Protein AF-A0A5C6YC08-F1 (afdb_monomer_lite)

Structure (mmCIF, N/CA/C/O backbone):
data_AF-A0A5C6YC08-F1
#
_entry.id   AF-A0A5C6YC08-F1
#
loop_
_atom_site.group_PDB
_atom_site.id
_atom_site.type_symbol
_atom_site.label_atom_id
_atom_site.label_alt_id
_atom_site.label_comp_id
_atom_site.label_asym_id
_atom_site.label_entity_id
_atom_site.label_seq_id
_atom_site.pdbx_PDB_ins_code
_atom_site.Cartn_x
_atom_site.Cartn_y
_atom_site.Cartn_z
_atom_site.occupancy
_atom_site.B_iso_or_equiv
_atom_site.auth_seq_id
_atom_site.auth_comp_id
_atom_site.auth_asym_id
_atom_site.auth_atom_id
_atom_site.pdbx_PDB_model_num
ATOM 1 N N . MET A 1 1 ? -58.299 -11.727 39.754 1.00 41.38 1 MET A N 1
ATOM 2 C CA . MET A 1 1 ? -56.967 -11.972 39.162 1.00 41.38 1 MET A CA 1
ATOM 3 C C . MET A 1 1 ? -56.981 -11.488 37.721 1.00 41.38 1 MET A C 1
ATOM 5 O O . MET A 1 1 ? -57.587 -12.139 36.884 1.00 41.38 1 MET A O 1
ATOM 9 N N . LYS A 1 2 ? -56.410 -10.312 37.444 1.00 40.62 2 LYS A N 1
ATOM 10 C CA . LYS A 1 2 ? -56.155 -9.824 36.082 1.00 40.62 2 LYS A CA 1
ATOM 11 C C . LYS A 1 2 ? -54.664 -9.527 36.003 1.00 40.62 2 LYS A C 1
ATOM 13 O O . LYS A 1 2 ? -54.151 -8.749 36.800 1.00 40.62 2 LYS A O 1
ATOM 18 N N . THR A 1 3 ? -53.991 -10.260 35.133 1.00 42.69 3 THR A N 1
ATOM 19 C CA . THR A 1 3 ? -52.540 -10.333 35.002 1.00 42.69 3 THR A CA 1
ATOM 20 C C . THR A 1 3 ? -52.002 -9.026 34.426 1.00 42.69 3 THR A C 1
ATOM 22 O O . THR A 1 3 ? -52.449 -8.577 33.372 1.00 42.69 3 THR A O 1
ATOM 25 N N . LEU A 1 4 ? -51.065 -8.413 35.145 1.00 37.44 4 LEU A N 1
ATOM 26 C CA . LEU A 1 4 ? -50.293 -7.248 34.729 1.00 37.44 4 LEU A CA 1
ATOM 27 C C . LEU A 1 4 ? -49.205 -7.736 33.757 1.00 37.44 4 LEU A C 1
ATOM 29 O O . LEU A 1 4 ? -48.345 -8.520 34.154 1.00 37.44 4 LEU A O 1
ATOM 33 N N . ILE A 1 5 ? -49.260 -7.333 32.487 1.00 48.66 5 ILE A N 1
ATOM 34 C CA . ILE A 1 5 ? -48.209 -7.648 31.509 1.00 48.66 5 ILE A CA 1
ATOM 35 C C . ILE A 1 5 ? -47.146 -6.553 31.612 1.00 48.66 5 ILE A C 1
ATOM 37 O O . ILE A 1 5 ? -47.364 -5.416 31.200 1.00 48.66 5 ILE A O 1
ATOM 41 N N . LEU A 1 6 ? -46.010 -6.907 32.213 1.00 38.47 6 LEU A N 1
ATOM 42 C CA . LEU A 1 6 ? -44.810 -6.082 32.287 1.00 38.47 6 LEU A CA 1
ATOM 43 C C . LEU A 1 6 ? -44.068 -6.210 30.945 1.00 38.47 6 LEU A C 1
ATOM 45 O O . LEU A 1 6 ? -43.527 -7.269 30.634 1.00 38.47 6 LEU A O 1
ATOM 49 N N . ILE A 1 7 ? -44.078 -5.159 30.125 1.00 48.31 7 ILE A N 1
ATOM 50 C CA . ILE A 1 7 ? -43.299 -5.112 28.881 1.00 48.31 7 ILE A CA 1
ATOM 51 C C . ILE A 1 7 ? -41.858 -4.760 29.261 1.00 48.31 7 ILE A C 1
ATOM 53 O O . ILE A 1 7 ? -41.546 -3.612 29.572 1.00 48.31 7 ILE A O 1
ATOM 57 N N . LEU A 1 8 ? -40.993 -5.774 29.282 1.00 42.97 8 LEU A N 1
ATOM 58 C CA . LEU A 1 8 ? -39.555 -5.620 29.468 1.00 42.97 8 LEU A CA 1
ATOM 59 C C . LEU A 1 8 ? -38.959 -5.075 28.161 1.00 42.97 8 LEU A C 1
ATOM 61 O O . LEU A 1 8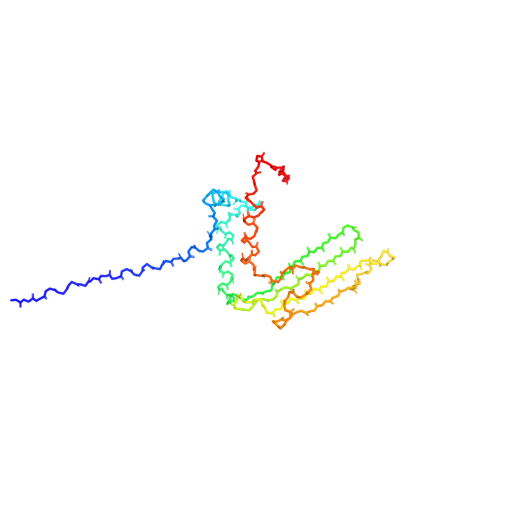 ? -38.869 -5.787 27.162 1.00 42.97 8 LEU A O 1
ATOM 65 N N . ALA A 1 9 ? -38.591 -3.795 28.162 1.00 47.78 9 ALA A N 1
ATOM 66 C CA . ALA A 1 9 ? -37.857 -3.169 27.072 1.00 47.78 9 ALA A CA 1
ATOM 67 C C . ALA A 1 9 ? -36.453 -3.788 26.989 1.00 47.78 9 ALA A C 1
ATOM 69 O O . ALA A 1 9 ? -35.583 -3.505 27.813 1.00 47.78 9 ALA A O 1
ATOM 70 N N . VAL A 1 10 ? -36.244 -4.661 26.004 1.00 47.00 10 VAL A N 1
ATOM 71 C CA . VAL A 1 10 ? -34.919 -5.167 25.639 1.00 47.00 10 VAL A CA 1
ATOM 72 C C . VAL A 1 10 ? -34.196 -4.035 24.915 1.00 47.00 10 VAL A C 1
ATOM 74 O O . VAL A 1 10 ? -34.456 -3.759 23.745 1.00 47.00 10 VAL A O 1
ATOM 77 N N . GLY A 1 11 ? -33.329 -3.335 25.645 1.00 45.16 11 GLY A N 1
ATOM 78 C CA . GLY A 1 11 ? -32.382 -2.391 25.070 1.00 45.16 11 GLY A CA 1
ATOM 79 C C . GLY A 1 11 ? -31.418 -3.141 24.159 1.00 45.16 11 GLY A C 1
ATOM 80 O O . GLY A 1 11 ? -30.550 -3.871 24.633 1.00 45.16 11 GLY A O 1
ATOM 81 N N . LEU A 1 12 ? -31.586 -2.968 22.850 1.00 42.34 12 LEU A N 1
ATOM 82 C CA . LEU A 1 12 ? -30.560 -3.282 21.866 1.00 42.34 12 LEU A CA 1
ATOM 83 C C . LEU A 1 12 ? -29.418 -2.286 22.078 1.00 42.34 12 LEU A C 1
ATOM 85 O O . LEU A 1 12 ? -29.419 -1.188 21.526 1.00 42.34 12 LEU A O 1
ATOM 89 N N . PHE A 1 13 ? -28.454 -2.663 22.916 1.00 43.31 13 PHE A N 1
ATOM 90 C CA . PHE A 1 13 ? -27.125 -2.083 22.838 1.00 43.31 13 PHE A CA 1
ATOM 91 C C . PHE A 1 13 ? -26.569 -2.479 21.469 1.00 43.31 13 PHE A C 1
ATOM 93 O O . PHE A 1 13 ? -26.114 -3.605 21.274 1.00 43.31 13 PHE A O 1
ATOM 100 N N . PHE A 1 14 ? -26.646 -1.564 20.503 1.00 42.09 14 PHE A N 1
ATOM 101 C CA . PHE A 1 14 ? -25.693 -1.551 19.404 1.00 42.09 14 PHE A CA 1
ATOM 102 C C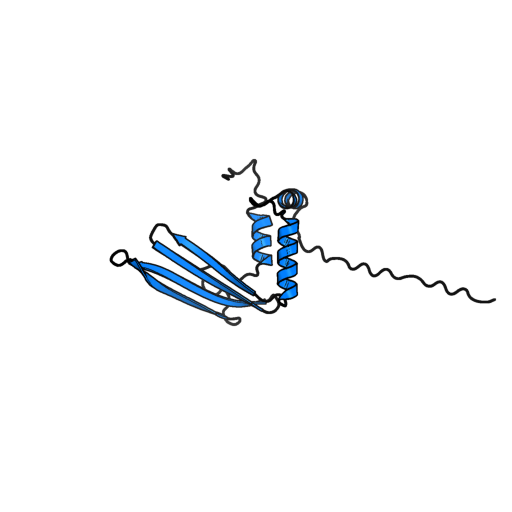 . PHE A 1 14 ? -24.325 -1.338 20.047 1.00 42.09 14 PHE A C 1
ATOM 104 O O . PHE A 1 14 ? -23.919 -0.213 20.326 1.00 42.09 14 PHE A O 1
ATOM 111 N N . SER A 1 15 ? -23.658 -2.442 20.376 1.00 35.69 15 SER A N 1
ATOM 112 C CA . SER A 1 15 ? -22.234 -2.426 20.646 1.00 35.69 15 SER A CA 1
ATOM 113 C C . SER A 1 15 ? -21.587 -1.961 19.349 1.00 35.69 15 SER A C 1
ATOM 115 O O . SER A 1 15 ? -21.563 -2.713 18.376 1.00 35.69 15 SER A O 1
ATOM 117 N N . CYS A 1 16 ? -21.122 -0.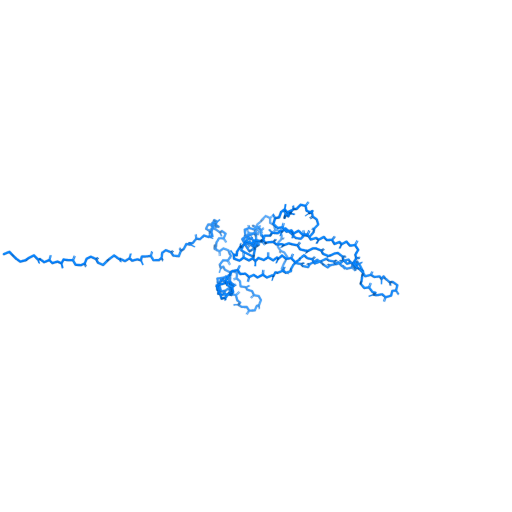710 19.305 1.00 38.75 16 CYS A N 1
ATOM 118 C CA . CYS A 1 16 ? -20.057 -0.362 18.378 1.00 38.75 16 CYS A CA 1
ATOM 119 C C . CYS A 1 16 ? -18.936 -1.359 18.655 1.00 38.75 16 CYS A C 1
ATOM 121 O O . CYS A 1 16 ? -18.460 -1.470 19.784 1.00 38.75 16 CYS A O 1
ATOM 123 N N . GLU A 1 17 ? -18.612 -2.164 17.656 1.00 36.75 17 GLU A N 1
ATOM 124 C CA . GLU A 1 17 ? -17.514 -3.108 17.717 1.00 36.75 17 GLU A CA 1
ATOM 125 C C . GLU A 1 17 ? -16.225 -2.278 17.772 1.00 36.75 17 GLU A C 1
ATOM 127 O O . GLU A 1 17 ? -15.746 -1.765 16.763 1.00 36.75 17 GLU A O 1
ATOM 132 N N . GLU A 1 18 ? -15.727 -2.040 18.984 1.00 48.12 18 GLU A N 1
ATOM 133 C CA . GLU A 1 18 ? -14.476 -1.333 19.243 1.00 48.12 18 GLU A CA 1
ATOM 134 C C . GLU A 1 18 ? -13.319 -2.281 18.905 1.00 48.12 18 GLU A C 1
ATOM 136 O O . GLU A 1 18 ? -12.694 -2.887 19.769 1.00 48.12 18 GLU A O 1
ATOM 141 N N . ASN A 1 19 ? -13.078 -2.484 17.611 1.00 48.44 19 ASN A N 1
ATOM 142 C CA . ASN A 1 19 ? -11.935 -3.248 17.123 1.00 48.44 19 ASN A CA 1
ATOM 143 C C . ASN A 1 19 ? -10.762 -2.305 16.828 1.00 48.44 19 ASN A C 1
ATOM 145 O O . ASN A 1 19 ? -10.366 -2.126 15.681 1.00 48.44 19 ASN A O 1
ATOM 149 N N . GLU A 1 20 ? -10.171 -1.739 17.880 1.00 53.09 20 GLU A N 1
ATOM 150 C CA . GLU A 1 20 ? -8.791 -1.242 17.846 1.00 53.09 20 GLU A CA 1
ATOM 151 C C . GLU A 1 20 ? -8.052 -1.798 19.070 1.00 53.09 20 GLU A C 1
ATOM 153 O O . GLU A 1 20 ? -8.051 -1.213 20.148 1.00 53.09 20 GLU A O 1
ATOM 158 N N . ASN A 1 21 ? -7.430 -2.974 18.920 1.00 60.78 21 ASN A N 1
ATOM 159 C CA . ASN A 1 21 ? -6.608 -3.599 19.964 1.00 60.78 21 ASN A CA 1
ATOM 160 C C . ASN A 1 21 ? -5.266 -2.854 20.131 1.00 60.78 21 ASN A C 1
ATOM 162 O O . ASN A 1 21 ? -4.196 -3.415 19.890 1.00 60.78 21 ASN A O 1
ATOM 166 N N . LEU A 1 22 ? -5.306 -1.580 20.526 1.00 67.38 22 LEU A N 1
ATOM 167 C CA . LEU A 1 22 ? -4.130 -0.822 20.946 1.00 67.38 22 LEU A CA 1
ATOM 168 C C . LEU A 1 22 ? -4.050 -0.831 22.483 1.00 67.38 22 LEU A C 1
ATOM 170 O O . LEU A 1 22 ? -5.054 -0.579 23.148 1.00 67.38 22 LEU A O 1
ATOM 174 N N . PRO A 1 23 ? -2.875 -1.087 23.092 1.00 77.88 23 PRO A N 1
ATOM 175 C CA . PRO A 1 23 ? -2.701 -0.928 24.532 1.00 77.88 23 PRO A CA 1
ATOM 176 C C . PRO A 1 23 ? -3.129 0.471 24.992 1.00 77.88 23 PRO A C 1
ATOM 178 O O . PRO A 1 23 ? -2.832 1.455 24.315 1.00 77.88 23 PRO A O 1
ATOM 181 N N . GLN A 1 24 ? -3.749 0.579 26.171 1.00 77.31 24 GLN A N 1
ATOM 182 C CA . GLN A 1 24 ? -4.299 1.842 26.690 1.00 77.31 24 GLN A CA 1
ATOM 183 C C . GLN A 1 24 ? -3.301 3.013 26.650 1.00 77.31 24 GLN A C 1
ATOM 185 O O . GLN A 1 24 ? -3.679 4.144 26.361 1.00 77.31 24 GLN A O 1
ATOM 190 N N . SER A 1 25 ? -2.016 2.754 26.914 1.00 77.00 25 SER A N 1
ATOM 191 C CA . SER A 1 25 ? -0.958 3.769 26.844 1.00 77.00 25 SER A CA 1
ATOM 192 C C . SER A 1 25 ? -0.737 4.307 25.427 1.00 77.00 25 SER A C 1
ATOM 194 O O . SER A 1 25 ? -0.569 5.510 25.253 1.00 77.00 25 SER A O 1
ATOM 196 N N . LYS A 1 26 ? -0.781 3.436 24.414 1.00 83.44 26 LYS A N 1
ATOM 197 C CA . LYS A 1 26 ? -0.684 3.803 22.997 1.00 83.44 26 LYS A CA 1
ATOM 198 C C . LYS A 1 26 ? -1.945 4.521 22.520 1.00 83.44 26 LYS A C 1
ATOM 200 O O . LYS A 1 26 ? -1.839 5.491 21.776 1.00 83.44 26 LYS A O 1
ATOM 205 N N . LEU A 1 27 ? -3.113 4.091 23.000 1.00 82.19 27 LEU A N 1
ATOM 206 C CA . LEU A 1 27 ? -4.399 4.718 22.693 1.00 82.19 27 LEU A CA 1
ATOM 207 C C . LEU A 1 27 ? -4.440 6.184 23.151 1.00 82.19 27 LEU A C 1
ATOM 209 O O . LEU A 1 27 ? -4.855 7.058 22.393 1.00 82.19 27 LEU A O 1
ATOM 213 N N . THR A 1 28 ? -3.944 6.477 24.357 1.00 83.44 28 THR A N 1
ATOM 214 C CA . THR A 1 28 ? -3.831 7.858 24.858 1.00 83.44 28 THR A CA 1
ATOM 215 C C . THR A 1 28 ? -2.916 8.718 23.982 1.00 83.44 28 THR A C 1
ATOM 217 O O . THR A 1 28 ? -3.213 9.886 23.752 1.00 83.44 28 THR A O 1
ATOM 220 N N . VAL A 1 29 ? -1.820 8.153 23.464 1.00 85.56 29 VAL A N 1
ATOM 221 C CA . VAL A 1 29 ? -0.912 8.887 22.570 1.00 85.56 29 VAL A CA 1
ATOM 222 C C . VAL A 1 29 ? -1.611 9.212 21.251 1.00 85.56 29 VAL A C 1
ATOM 224 O O . VAL A 1 29 ? -1.702 10.386 20.905 1.00 85.56 29 VAL A O 1
ATOM 227 N N . VAL A 1 30 ? -2.166 8.219 20.545 1.00 85.38 30 VAL A N 1
ATOM 228 C CA . VAL A 1 30 ? -2.775 8.462 19.221 1.00 85.38 30 VAL A CA 1
ATOM 229 C C . VAL A 1 30 ? -3.987 9.386 19.284 1.00 85.38 30 VAL A C 1
ATOM 231 O O . VAL A 1 30 ? -4.143 10.237 18.419 1.00 85.38 30 VAL A O 1
ATOM 234 N N . THR A 1 31 ? -4.806 9.292 20.334 1.00 86.06 31 THR A N 1
ATOM 235 C CA . THR A 1 31 ? -5.985 10.161 20.510 1.00 86.06 31 THR A CA 1
ATOM 236 C C . THR A 1 31 ? -5.626 11.615 20.814 1.00 86.06 31 THR A C 1
ATOM 238 O O . THR A 1 31 ? -6.455 12.495 20.599 1.00 86.06 31 THR A O 1
ATOM 241 N N . SER A 1 32 ? -4.397 11.884 21.265 1.00 87.00 32 SER A N 1
ATOM 242 C CA . SER A 1 32 ? -3.884 13.245 21.459 1.00 87.00 32 SER A CA 1
ATOM 243 C C . SER A 1 32 ? -3.286 13.869 20.193 1.00 87.00 32 SER A C 1
ATOM 245 O O . SER A 1 32 ? -2.938 15.048 20.205 1.00 87.00 32 SER A O 1
ATOM 247 N N . LEU A 1 33 ? -3.145 13.094 19.110 1.00 87.56 33 LEU A N 1
ATOM 248 C CA . LEU A 1 33 ? -2.561 13.575 17.864 1.00 87.56 33 LEU A CA 1
ATOM 249 C C . LEU A 1 33 ? -3.543 14.443 17.081 1.00 87.56 33 LEU A C 1
ATOM 251 O O . LEU A 1 33 ? -4.717 14.109 16.894 1.00 87.56 33 LEU A O 1
ATOM 255 N N . GLU A 1 34 ? -2.992 15.521 16.539 1.00 89.31 34 GLU A N 1
ATOM 256 C CA . GLU A 1 34 ? -3.669 16.464 15.666 1.00 89.31 34 GLU A CA 1
ATOM 257 C C . GLU A 1 34 ? -2.794 16.693 14.431 1.00 89.31 34 GLU A C 1
ATOM 259 O O . GLU A 1 34 ? -1.573 16.847 14.518 1.00 89.31 34 GLU A O 1
ATOM 264 N N . SER A 1 35 ? -3.411 16.656 13.255 1.00 87.62 35 SER A N 1
ATOM 265 C CA . SER A 1 35 ? -2.729 16.988 12.004 1.00 87.62 35 SER A CA 1
ATOM 266 C C . SER A 1 35 ? -2.361 18.475 11.950 1.00 87.62 35 SER A C 1
ATOM 268 O O . SER A 1 35 ? -2.932 19.304 12.653 1.00 87.62 35 SER A O 1
ATOM 270 N N . GLN A 1 36 ? -1.469 18.850 11.029 1.00 87.12 36 GLN A N 1
ATOM 271 C CA . GLN A 1 36 ? -1.096 20.257 10.804 1.00 87.12 36 GLN A CA 1
ATOM 272 C C . GLN A 1 36 ? -2.288 21.157 10.429 1.00 87.12 36 GLN A C 1
ATOM 274 O O . GLN A 1 36 ? -2.212 22.374 10.568 1.00 87.12 36 GLN A O 1
ATOM 279 N N . THR A 1 37 ? -3.382 20.568 9.938 1.00 90.19 37 THR A N 1
ATOM 280 C CA . THR A 1 37 ? -4.616 21.272 9.568 1.00 90.19 37 THR A CA 1
ATOM 281 C C . THR A 1 37 ? -5.676 21.259 10.668 1.00 90.19 37 THR A C 1
ATOM 283 O O . THR A 1 37 ? -6.795 21.700 10.427 1.00 90.19 37 THR A O 1
ATOM 286 N N . GLY A 1 38 ? -5.358 20.737 11.852 1.00 92.19 38 GLY A N 1
ATOM 287 C CA . GLY A 1 38 ? -6.242 20.737 13.017 1.00 92.19 38 GLY A CA 1
ATOM 288 C C . GLY A 1 38 ? -7.204 19.548 13.129 1.00 92.19 38 GLY A C 1
ATOM 289 O O . GLY A 1 38 ? -8.059 19.511 14.006 1.00 92.19 38 GLY A O 1
ATOM 290 N N . ILE A 1 39 ? -7.094 18.565 12.232 1.00 92.12 39 ILE A N 1
ATOM 291 C CA . ILE A 1 39 ? -7.929 17.354 12.265 1.00 92.12 39 ILE A CA 1
ATOM 292 C C . ILE A 1 39 ? -7.359 16.401 13.313 1.00 92.12 39 ILE A C 1
ATOM 294 O O . ILE A 1 39 ? -6.198 15.992 13.197 1.00 92.12 39 ILE A O 1
ATOM 298 N N . SER A 1 40 ? -8.178 16.034 14.297 1.00 92.00 40 SER A N 1
ATOM 299 C CA . SER A 1 40 ? -7.819 15.045 15.322 1.00 92.00 40 SER A CA 1
ATOM 300 C C . SER A 1 40 ? -7.745 13.623 14.754 1.00 92.00 40 SER A C 1
ATOM 302 O O . SER A 1 40 ? -8.380 13.309 13.743 1.00 92.00 40 SER A O 1
ATOM 304 N N . TYR A 1 41 ? -7.027 12.722 15.432 1.00 88.62 41 TYR A N 1
ATOM 305 C CA . TYR A 1 41 ? -7.011 11.295 15.074 1.00 88.62 41 TYR A CA 1
ATOM 306 C C . TYR A 1 41 ? -8.428 10.707 14.956 1.00 88.62 41 TYR A C 1
ATOM 308 O O . TYR A 1 41 ? -8.769 10.100 13.940 1.00 88.62 41 TYR A O 1
ATOM 316 N N . SER A 1 42 ? -9.287 10.952 15.949 1.00 90.00 42 SER A N 1
ATOM 317 C CA . SER A 1 42 ? -10.665 10.442 15.969 1.00 90.00 42 SER A CA 1
ATOM 318 C C . SER A 1 42 ? -11.508 10.972 14.807 1.00 90.00 42 SER A C 1
ATOM 320 O O . SER A 1 42 ? -12.281 10.223 14.209 1.00 90.00 42 SER A O 1
ATOM 322 N N . GLU A 1 43 ? -11.340 12.246 14.447 1.00 93.19 43 GLU A N 1
ATOM 323 C CA . GLU A 1 43 ? -12.017 12.841 13.292 1.00 93.19 43 GLU A CA 1
ATOM 324 C C . GLU A 1 43 ? -11.519 12.234 11.973 1.00 93.19 43 GLU A C 1
ATOM 326 O O . GLU A 1 43 ? -12.323 11.907 11.101 1.00 93.19 43 GLU A O 1
ATOM 331 N N . SER A 1 44 ? -10.209 11.997 11.841 1.00 91.06 44 SER A N 1
ATOM 332 C CA . SER A 1 44 ? -9.630 11.328 10.670 1.00 91.06 44 SER A CA 1
ATOM 333 C C . SER A 1 44 ? -10.216 9.926 10.462 1.00 91.06 44 SER A C 1
ATOM 335 O O . SER A 1 44 ? -10.643 9.587 9.352 1.00 91.06 44 SER A O 1
ATOM 337 N N . ILE A 1 45 ? -10.307 9.130 11.534 1.00 90.31 45 ILE A N 1
ATOM 338 C CA . ILE A 1 45 ? -10.922 7.796 11.507 1.00 90.31 45 ILE A CA 1
ATOM 339 C C . ILE A 1 45 ? -12.412 7.883 11.149 1.00 90.31 45 ILE A C 1
ATOM 341 O O . ILE A 1 45 ? -12.886 7.107 10.315 1.00 90.31 45 ILE A O 1
ATOM 345 N N . GLY A 1 46 ? -13.139 8.848 11.722 1.00 93.00 46 GLY A N 1
ATOM 346 C CA . GLY A 1 46 ? -14.546 9.103 11.410 1.00 93.00 46 GLY A CA 1
ATOM 347 C C . GLY A 1 46 ? -14.776 9.395 9.925 1.00 93.00 46 GLY A C 1
ATOM 348 O O . GLY A 1 46 ? -15.550 8.692 9.272 1.00 93.00 46 GLY A O 1
ATOM 349 N N . ASN A 1 47 ? -14.030 10.352 9.369 1.00 93.31 47 ASN A N 1
ATOM 350 C CA . ASN A 1 47 ? -14.115 10.744 7.959 1.00 93.31 47 ASN A CA 1
ATOM 351 C C . ASN A 1 47 ? -13.815 9.566 7.020 1.00 93.31 47 ASN A C 1
ATOM 353 O O . ASN A 1 47 ? -14.504 9.352 6.020 1.00 93.31 47 ASN A O 1
ATOM 357 N N . ARG A 1 48 ? -12.806 8.754 7.355 1.00 91.69 48 ARG A N 1
ATOM 358 C CA . ARG A 1 48 ? -12.468 7.548 6.591 1.00 91.69 48 ARG A CA 1
ATOM 359 C C . ARG A 1 48 ? -13.604 6.527 6.617 1.00 91.69 48 ARG A C 1
ATOM 361 O O . ARG A 1 48 ? -13.958 5.982 5.573 1.00 91.69 48 ARG A O 1
ATOM 368 N N . ASN A 1 49 ? -14.171 6.255 7.791 1.00 93.69 49 ASN A N 1
ATOM 369 C CA . ASN A 1 49 ? -15.255 5.285 7.938 1.00 93.69 49 ASN A CA 1
ATOM 370 C C . ASN A 1 49 ? -16.513 5.729 7.180 1.00 93.69 49 ASN A C 1
ATOM 372 O O . ASN A 1 49 ? -17.145 4.906 6.520 1.00 93.69 49 ASN A O 1
ATOM 376 N N . GLU A 1 50 ? -16.836 7.023 7.196 1.00 95.62 50 GLU A N 1
ATOM 377 C CA . GLU A 1 50 ? -17.929 7.579 6.394 1.00 95.62 50 GLU A CA 1
ATOM 378 C C . GLU A 1 50 ? -17.702 7.356 4.892 1.00 95.62 50 GLU A C 1
ATOM 380 O O . GLU A 1 50 ? -18.579 6.830 4.201 1.00 95.62 50 GLU A O 1
ATOM 385 N N . LEU A 1 51 ? -16.509 7.689 4.387 1.00 94.31 51 LEU A N 1
ATOM 386 C CA . LEU A 1 51 ? -16.160 7.485 2.980 1.00 94.31 51 LEU A CA 1
ATOM 387 C C . LEU A 1 51 ? -16.234 6.011 2.580 1.00 94.31 51 LEU A C 1
ATOM 389 O O . LEU A 1 51 ? -16.769 5.695 1.518 1.00 94.31 51 LEU A O 1
ATOM 393 N N . LYS A 1 52 ? -15.747 5.100 3.425 1.00 93.88 52 LYS A N 1
ATOM 394 C CA . LYS A 1 52 ? -15.852 3.659 3.174 1.00 93.88 52 LYS A CA 1
ATOM 395 C C . LYS A 1 52 ? -17.309 3.218 3.114 1.00 93.88 52 LYS A C 1
ATOM 397 O O . LYS A 1 52 ? -17.700 2.579 2.143 1.00 93.88 52 LYS A O 1
ATOM 402 N N . ASN A 1 53 ? -18.129 3.605 4.088 1.00 94.38 53 ASN A N 1
ATOM 403 C CA . ASN A 1 53 ? -19.543 3.229 4.131 1.00 94.38 53 ASN A CA 1
ATOM 404 C C . ASN A 1 53 ? -20.307 3.735 2.901 1.00 94.38 53 ASN A C 1
ATOM 406 O O . ASN A 1 53 ? -21.087 2.995 2.305 1.00 94.38 53 ASN A O 1
ATOM 410 N N . LYS A 1 54 ? -20.033 4.971 2.469 1.00 97.38 54 LYS A N 1
ATOM 411 C CA . LYS A 1 54 ? -20.647 5.570 1.278 1.00 97.38 54 LYS A CA 1
ATOM 412 C C . LYS A 1 54 ? -20.299 4.834 -0.019 1.00 97.38 54 LYS A C 1
ATOM 414 O O . LYS A 1 54 ? -21.103 4.840 -0.947 1.00 97.38 54 LYS A O 1
ATOM 419 N N . ASN A 1 55 ? -19.121 4.216 -0.086 1.00 96.88 55 ASN A N 1
ATOM 420 C CA . ASN A 1 55 ? -18.604 3.558 -1.287 1.00 96.88 55 ASN A CA 1
ATOM 421 C C . ASN A 1 55 ? -18.601 2.023 -1.178 1.00 96.88 55 ASN A C 1
ATOM 423 O O . ASN A 1 55 ? -17.870 1.362 -1.910 1.00 96.88 55 ASN A O 1
ATOM 427 N N . GLY A 1 56 ? -19.375 1.439 -0.253 1.00 97.25 56 GLY A N 1
ATOM 428 C CA . GLY A 1 56 ? -19.442 -0.021 -0.096 1.00 97.25 56 GLY A CA 1
ATOM 429 C C . GLY A 1 56 ? -18.091 -0.648 0.259 1.00 97.25 56 GLY A C 1
ATOM 430 O O . GLY A 1 56 ? -17.740 -1.703 -0.251 1.00 97.25 56 GLY A O 1
ATOM 431 N N . ASN A 1 57 ? -17.286 0.048 1.065 1.00 96.69 57 ASN A N 1
ATOM 432 C CA . ASN A 1 57 ? -15.934 -0.353 1.457 1.00 96.69 57 ASN A CA 1
ATOM 433 C C . ASN A 1 57 ? -15.013 -0.704 0.268 1.00 96.69 57 ASN A C 1
ATOM 435 O O . ASN A 1 57 ? -14.086 -1.503 0.398 1.00 96.69 57 ASN A O 1
ATOM 439 N N . SER A 1 58 ? -15.282 -0.104 -0.891 1.00 97.88 58 SER A N 1
ATOM 440 C CA . SER A 1 58 ? -14.549 -0.317 -2.133 1.00 97.88 58 SER A CA 1
ATOM 441 C C . SER A 1 58 ? -13.789 0.951 -2.503 1.00 97.88 58 SER A C 1
ATOM 443 O O . SER A 1 58 ? -14.338 2.053 -2.446 1.00 97.88 58 SER A O 1
ATOM 445 N N . TYR A 1 59 ? -12.508 0.812 -2.824 1.00 97.12 59 TYR A N 1
ATOM 446 C CA . TYR A 1 59 ? -11.616 1.934 -3.103 1.00 97.12 59 TYR A CA 1
ATOM 447 C C . TYR A 1 59 ? -10.338 1.464 -3.798 1.00 97.12 59 TYR A C 1
ATOM 449 O O . TYR A 1 59 ? -9.962 0.295 -3.749 1.00 97.12 59 TYR A O 1
ATOM 457 N N . VAL A 1 60 ? -9.650 2.415 -4.420 1.00 97.62 60 VAL A N 1
ATOM 458 C CA . VAL A 1 60 ? -8.301 2.247 -4.959 1.00 97.62 60 VAL A CA 1
ATOM 459 C C . VAL A 1 60 ? -7.401 3.235 -4.235 1.00 97.62 60 VAL A C 1
ATOM 461 O O . VAL A 1 60 ? -7.793 4.388 -4.041 1.00 97.62 60 VAL A O 1
ATOM 464 N N . TYR A 1 61 ? -6.210 2.803 -3.831 1.00 96.69 61 TYR A N 1
ATOM 465 C CA . TYR A 1 61 ? -5.197 3.716 -3.311 1.00 96.69 61 TYR A CA 1
ATOM 466 C C . TYR A 1 61 ? -3.841 3.483 -3.971 1.00 96.69 61 TYR A C 1
ATOM 468 O O . TYR A 1 61 ? -3.527 2.382 -4.424 1.00 96.69 61 TYR A O 1
ATOM 476 N N . HIS A 1 62 ? -3.027 4.541 -3.988 1.00 97.31 62 HIS A N 1
ATOM 477 C CA . HIS A 1 62 ? -1.664 4.513 -4.505 1.00 97.31 62 HIS A CA 1
ATOM 478 C C . HIS A 1 62 ? -0.659 4.789 -3.398 1.00 97.31 62 HIS A C 1
ATOM 480 O O . HIS A 1 62 ? -0.791 5.769 -2.666 1.00 97.31 62 HIS A O 1
ATOM 486 N N . THR A 1 63 ? 0.401 3.994 -3.340 1.00 96.25 63 THR A N 1
ATOM 487 C CA . THR A 1 63 ? 1.633 4.374 -2.643 1.00 96.25 63 THR A CA 1
ATOM 488 C C . THR A 1 63 ? 2.661 4.810 -3.666 1.00 96.25 63 THR A C 1
ATOM 490 O O . THR A 1 63 ? 2.828 4.142 -4.689 1.00 96.25 63 THR A O 1
ATOM 493 N N . LYS A 1 64 ? 3.371 5.897 -3.378 1.00 96.25 64 LYS A N 1
ATOM 494 C CA . LYS A 1 64 ? 4.417 6.421 -4.251 1.00 96.25 64 LYS A CA 1
ATOM 495 C C . LYS A 1 64 ? 5.747 6.411 -3.518 1.00 96.25 64 LYS A C 1
ATOM 497 O O . LYS A 1 64 ? 5.820 6.837 -2.370 1.00 96.25 64 LYS A O 1
ATOM 502 N N . PHE A 1 65 ? 6.781 5.955 -4.201 1.00 94.81 65 PHE A N 1
ATOM 503 C CA . PHE A 1 65 ? 8.169 6.177 -3.829 1.00 94.81 65 PHE A CA 1
ATOM 504 C C . PHE A 1 65 ? 8.772 7.118 -4.865 1.00 94.81 65 PHE A C 1
ATOM 506 O O . PHE A 1 65 ? 8.545 6.917 -6.056 1.00 94.81 65 PHE A O 1
ATOM 513 N N . ALA A 1 66 ? 9.515 8.124 -4.415 1.00 93.44 66 ALA A N 1
ATOM 514 C CA . ALA A 1 66 ? 10.232 9.030 -5.297 1.00 93.44 66 ALA A CA 1
ATOM 515 C C . ALA A 1 66 ? 11.646 9.258 -4.770 1.00 93.44 66 ALA A C 1
ATOM 517 O O . ALA A 1 66 ? 11.834 9.560 -3.588 1.00 93.44 66 ALA A O 1
ATOM 518 N N . SER A 1 67 ? 12.633 9.102 -5.645 1.00 90.31 67 SER A N 1
ATOM 519 C CA . SER A 1 67 ? 14.046 9.272 -5.326 1.00 90.31 67 SER A CA 1
ATOM 520 C C . SER A 1 67 ? 14.599 10.533 -5.972 1.00 90.31 67 SER A C 1
ATOM 522 O O . SER A 1 67 ? 14.305 10.860 -7.118 1.00 90.31 67 SER A O 1
ATOM 524 N N . TRP A 1 68 ? 15.513 11.198 -5.268 1.00 87.38 68 TRP A N 1
ATOM 525 C CA . TRP A 1 68 ? 16.284 12.313 -5.823 1.00 87.38 68 TRP A CA 1
ATOM 526 C C . TRP A 1 68 ? 17.181 11.894 -7.004 1.00 87.38 68 TRP A C 1
ATOM 528 O O . TRP A 1 68 ? 17.587 12.748 -7.786 1.00 87.38 68 TRP A O 1
ATOM 538 N N . LEU A 1 69 ? 17.466 10.593 -7.148 1.00 88.38 69 LEU A N 1
ATOM 539 C CA . LEU A 1 69 ? 18.206 10.015 -8.277 1.00 88.38 69 LEU A CA 1
ATOM 540 C C . LEU A 1 69 ? 17.342 9.812 -9.536 1.00 88.38 69 LEU A C 1
ATOM 542 O O . LEU A 1 69 ? 17.829 9.268 -10.522 1.00 88.38 69 LEU A O 1
ATOM 546 N N . GLY A 1 70 ? 16.070 10.223 -9.518 1.00 88.38 70 GLY A N 1
ATOM 547 C CA . GLY A 1 70 ? 15.174 10.110 -10.671 1.00 88.38 70 GLY A CA 1
ATOM 548 C C . GLY A 1 70 ? 14.589 8.712 -10.878 1.00 88.38 70 GLY A C 1
ATOM 549 O O . GLY A 1 70 ? 14.185 8.385 -11.996 1.00 88.38 70 GLY A O 1
ATOM 550 N N . GLU A 1 71 ? 14.562 7.894 -9.824 1.00 93.25 71 GLU A N 1
ATOM 551 C CA . GLU A 1 71 ? 13.846 6.616 -9.785 1.00 93.25 71 GLU A CA 1
ATOM 552 C C . GLU A 1 71 ? 12.592 6.759 -8.924 1.00 93.25 71 GLU A C 1
ATOM 554 O O . GLU A 1 71 ? 12.671 7.114 -7.747 1.00 93.25 71 GLU A O 1
ATOM 559 N N . ASP A 1 72 ? 11.438 6.455 -9.509 1.00 95.88 72 ASP A N 1
ATOM 560 C CA . ASP A 1 72 ? 10.137 6.593 -8.862 1.00 95.88 72 ASP A CA 1
ATOM 561 C C . ASP A 1 72 ? 9.367 5.288 -9.004 1.00 95.88 72 ASP A C 1
ATOM 563 O O . ASP A 1 72 ? 9.506 4.597 -10.003 1.00 95.88 72 ASP A O 1
ATOM 567 N N . SER A 1 73 ? 8.504 4.932 -8.060 1.00 97.69 73 SER A N 1
ATOM 568 C CA . SER A 1 73 ? 7.570 3.825 -8.275 1.00 97.69 73 SER A CA 1
ATOM 569 C C . SER A 1 73 ? 6.193 4.110 -7.713 1.00 97.69 73 SER A C 1
ATOM 571 O O . SER A 1 73 ? 6.031 4.867 -6.754 1.00 97.69 73 SER A O 1
ATOM 573 N N . ILE A 1 74 ? 5.190 3.491 -8.325 1.00 98.31 74 ILE A N 1
ATOM 574 C CA . ILE A 1 74 ? 3.799 3.548 -7.898 1.00 98.31 74 ILE A CA 1
ATOM 575 C C . ILE A 1 74 ? 3.334 2.118 -7.655 1.00 98.31 74 ILE A C 1
ATOM 577 O O . ILE A 1 74 ? 3.578 1.226 -8.460 1.00 98.31 74 ILE A O 1
ATOM 581 N N . THR A 1 75 ? 2.671 1.895 -6.524 1.00 98.62 75 THR A N 1
ATOM 582 C CA . THR A 1 75 ? 1.876 0.686 -6.295 1.00 98.62 75 THR A CA 1
ATOM 583 C C . THR A 1 75 ? 0.420 1.094 -6.162 1.00 98.62 75 THR A C 1
ATOM 585 O O . THR A 1 75 ? 0.084 1.854 -5.257 1.00 98.62 75 THR A O 1
ATOM 588 N N . GLU A 1 76 ? -0.427 0.613 -7.061 1.00 98.69 76 GLU A N 1
ATOM 589 C CA . GLU A 1 76 ? -1.880 0.692 -6.965 1.00 98.69 76 GLU A CA 1
ATOM 590 C C . GLU A 1 76 ? -2.404 -0.558 -6.262 1.00 98.69 76 GLU A C 1
ATOM 592 O O . GLU A 1 76 ? -2.006 -1.671 -6.602 1.00 98.69 76 GLU A O 1
ATOM 597 N N . VAL A 1 77 ? -3.306 -0.389 -5.302 1.00 98.62 77 VAL A N 1
ATOM 598 C CA . VAL A 1 77 ? -3.998 -1.494 -4.636 1.00 98.62 77 VAL A CA 1
ATOM 599 C C . VAL A 1 77 ? -5.497 -1.260 -4.764 1.00 98.62 77 VAL A C 1
ATOM 601 O O . VAL A 1 77 ? -5.992 -0.188 -4.411 1.00 98.62 77 VAL A O 1
ATOM 604 N N . THR A 1 78 ? -6.216 -2.261 -5.275 1.00 98.62 78 THR A N 1
ATOM 605 C CA . THR A 1 78 ? -7.673 -2.202 -5.456 1.00 98.62 78 THR A CA 1
ATOM 606 C C . THR A 1 78 ? -8.374 -3.068 -4.425 1.00 98.62 78 THR A C 1
ATOM 608 O O . THR A 1 78 ? -8.061 -4.250 -4.261 1.00 98.62 78 THR A O 1
ATOM 611 N N . ILE A 1 79 ? -9.352 -2.470 -3.752 1.00 98.44 79 ILE A N 1
ATOM 612 C CA . ILE A 1 79 ? -10.159 -3.082 -2.710 1.00 98.44 79 ILE A CA 1
ATOM 613 C C . ILE A 1 79 ? -11.612 -3.057 -3.163 1.00 98.44 79 ILE A C 1
ATOM 615 O O . ILE A 1 79 ? -12.129 -2.000 -3.523 1.00 98.44 79 ILE A O 1
ATOM 619 N N . ILE A 1 80 ? -12.272 -4.211 -3.103 1.00 98.25 80 ILE A N 1
ATOM 620 C CA . ILE A 1 80 ? -13.711 -4.354 -3.329 1.00 98.25 80 ILE A CA 1
ATOM 621 C C . ILE A 1 80 ? -14.316 -5.029 -2.106 1.00 98.25 80 ILE A C 1
ATOM 623 O O . ILE A 1 80 ? -13.804 -6.048 -1.647 1.00 98.25 80 ILE A O 1
ATOM 627 N N . ASP A 1 81 ? -15.375 -4.437 -1.558 1.00 97.38 81 ASP A N 1
ATOM 628 C CA . ASP A 1 81 ? -16.083 -4.918 -0.367 1.00 97.38 81 ASP A CA 1
ATOM 629 C C . ASP A 1 81 ? -15.145 -5.208 0.825 1.00 97.38 81 ASP A C 1
ATOM 631 O O . ASP A 1 81 ? -15.325 -6.158 1.585 1.00 97.38 81 ASP A O 1
ATOM 635 N N . GLY A 1 82 ? -14.102 -4.388 0.997 1.00 96.62 82 GLY A N 1
ATOM 636 C CA . GLY A 1 82 ? -13.094 -4.557 2.049 1.00 96.62 82 GLY A CA 1
ATOM 637 C C . GLY A 1 82 ? -12.032 -5.626 1.788 1.00 96.62 82 GLY A C 1
ATOM 638 O O . GLY A 1 82 ? -11.166 -5.826 2.638 1.00 96.62 82 GLY A O 1
ATOM 639 N N . ILE A 1 83 ? -12.057 -6.287 0.631 1.00 97.69 83 ILE A N 1
ATOM 640 C CA . ILE A 1 83 ? -11.106 -7.332 0.244 1.00 97.69 83 ILE A CA 1
ATOM 641 C C . ILE A 1 83 ? -10.156 -6.779 -0.815 1.00 97.69 83 ILE A C 1
ATOM 643 O O . ILE A 1 83 ? -10.590 -6.196 -1.807 1.00 97.69 83 ILE A O 1
ATOM 647 N N . VAL A 1 84 ? -8.851 -6.982 -0.632 1.00 98.38 84 VAL A N 1
ATOM 648 C CA . VAL A 1 84 ? -7.863 -6.637 -1.659 1.00 98.38 84 VAL A CA 1
ATOM 649 C C . VAL A 1 84 ? -7.998 -7.613 -2.827 1.00 98.38 84 VAL A C 1
ATOM 651 O O . VAL A 1 84 ? -7.822 -8.818 -2.654 1.00 98.38 84 VAL A O 1
ATOM 654 N N . ILE A 1 85 ? -8.315 -7.099 -4.016 1.00 98.56 85 ILE A N 1
ATOM 655 C CA . ILE A 1 85 ? -8.554 -7.924 -5.209 1.00 98.56 85 ILE A CA 1
ATOM 656 C C . ILE A 1 85 ? -7.422 -7.860 -6.232 1.00 98.56 85 ILE A C 1
ATOM 658 O O . ILE A 1 85 ? -7.256 -8.795 -7.019 1.00 98.56 85 ILE A O 1
ATOM 662 N N . SER A 1 86 ? -6.651 -6.773 -6.239 1.00 98.75 86 SER A N 1
ATOM 663 C CA . SER A 1 86 ? -5.522 -6.612 -7.145 1.00 98.75 86 SER A CA 1
ATOM 664 C C . SER A 1 86 ? -4.487 -5.636 -6.608 1.00 98.75 86 SER A C 1
ATOM 666 O O . SER A 1 86 ? -4.765 -4.783 -5.759 1.00 98.75 86 SER A O 1
ATOM 668 N N . ARG A 1 87 ? -3.282 -5.777 -7.150 1.00 98.69 87 ARG A N 1
ATOM 669 C CA . ARG A 1 87 ? -2.157 -4.873 -6.953 1.00 98.69 87 ARG A CA 1
ATOM 670 C C . ARG A 1 87 ? -1.438 -4.690 -8.280 1.00 98.69 87 ARG A C 1
ATOM 672 O O . ARG A 1 87 ? -1.208 -5.660 -8.996 1.00 98.69 87 ARG A O 1
ATOM 679 N N . VAL A 1 88 ? -1.086 -3.461 -8.619 1.00 98.81 88 VAL A N 1
ATOM 680 C CA . VAL A 1 88 ? -0.304 -3.131 -9.816 1.00 98.81 88 VAL A CA 1
ATOM 681 C C . VAL A 1 88 ? 0.900 -2.323 -9.379 1.00 98.81 88 VAL A C 1
ATOM 683 O O . VAL A 1 88 ? 0.771 -1.413 -8.565 1.00 98.81 88 VAL A O 1
ATOM 686 N N . TYR A 1 89 ? 2.072 -2.666 -9.895 1.00 98.69 89 TYR A N 1
ATOM 687 C CA . TYR A 1 89 ? 3.315 -1.966 -9.605 1.00 98.69 89 TYR A CA 1
ATOM 688 C C . TYR A 1 89 ? 3.953 -1.473 -10.892 1.00 98.69 89 TYR A C 1
ATOM 690 O O . TYR A 1 89 ? 4.050 -2.224 -11.862 1.00 98.69 89 TYR A O 1
ATOM 698 N N . GLU A 1 90 ? 4.440 -0.238 -10.860 1.00 98.62 90 GLU A N 1
ATOM 699 C CA . GLU A 1 90 ? 5.210 0.374 -11.936 1.00 98.62 90 GLU A CA 1
ATOM 700 C C . GLU A 1 90 ? 6.439 1.072 -11.347 1.00 98.62 90 GLU A C 1
ATOM 702 O O . GLU A 1 90 ? 6.332 1.852 -10.397 1.00 98.62 90 GLU A O 1
ATOM 707 N N . HIS A 1 91 ? 7.611 0.782 -11.910 1.00 98.06 91 HIS A N 1
ATOM 708 C CA . HIS A 1 91 ? 8.877 1.437 -11.603 1.00 98.06 91 HIS A CA 1
ATOM 709 C C . HIS A 1 91 ? 9.303 2.288 -12.791 1.00 98.06 91 HIS A C 1
ATOM 711 O O . HIS A 1 91 ? 9.353 1.819 -13.929 1.00 98.06 91 HIS A O 1
ATOM 717 N N . PHE A 1 92 ? 9.652 3.527 -12.503 1.00 96.62 92 PHE A N 1
ATOM 718 C CA . PHE A 1 92 ? 9.974 4.555 -13.463 1.00 96.62 92 PHE A CA 1
ATOM 719 C C . PHE A 1 92 ? 11.415 5.006 -13.290 1.00 96.62 92 PHE A C 1
ATOM 721 O O . PHE A 1 92 ? 11.918 5.124 -12.172 1.00 96.62 92 PHE A O 1
ATOM 728 N N . LYS A 1 93 ? 12.053 5.336 -14.408 1.00 95.88 93 LYS A N 1
ATOM 729 C CA . LYS A 1 93 ? 13.343 6.011 -14.431 1.00 95.88 93 LYS A CA 1
ATOM 730 C C . LYS A 1 93 ? 13.280 7.226 -15.332 1.00 95.88 93 LYS A C 1
ATOM 732 O O . LYS A 1 93 ? 12.833 7.142 -16.475 1.00 95.88 93 LYS A O 1
ATOM 737 N N . THR A 1 94 ? 13.755 8.351 -14.821 1.00 93.94 94 THR A N 1
ATOM 738 C CA . THR A 1 94 ? 13.926 9.558 -15.621 1.00 93.94 94 THR A CA 1
ATOM 739 C C . THR A 1 94 ? 15.227 9.457 -16.409 1.00 93.94 94 THR A C 1
ATOM 741 O O . THR A 1 94 ? 16.310 9.300 -15.850 1.00 93.94 94 THR A O 1
ATOM 744 N N . ASN A 1 95 ? 15.129 9.546 -17.730 1.00 90.12 95 ASN A N 1
ATOM 745 C CA . ASN A 1 95 ? 16.264 9.600 -18.632 1.00 90.12 95 ASN A CA 1
ATOM 746 C C . ASN A 1 95 ? 17.011 10.927 -18.444 1.00 90.12 95 ASN A C 1
ATOM 748 O O . ASN A 1 95 ? 16.499 11.994 -18.777 1.00 90.12 95 ASN A O 1
ATOM 752 N N . GLU A 1 96 ? 18.246 10.863 -17.954 1.00 87.56 96 GLU A N 1
ATOM 753 C CA . GLU A 1 96 ? 19.053 12.051 -17.642 1.00 87.56 96 GLU A CA 1
ATOM 754 C C . GLU A 1 96 ? 19.393 12.908 -18.873 1.00 87.56 96 GLU A C 1
ATOM 756 O O . GLU A 1 96 ? 19.668 14.098 -18.748 1.00 87.56 96 GLU A O 1
ATOM 761 N N . THR A 1 97 ? 19.369 12.326 -20.078 1.00 90.62 97 THR A N 1
ATOM 762 C CA . THR A 1 97 ? 19.742 13.033 -21.314 1.00 90.62 97 THR A CA 1
ATOM 763 C C . THR A 1 97 ? 18.592 13.864 -21.878 1.00 90.62 97 THR A C 1
ATOM 765 O O . THR A 1 97 ? 18.824 14.934 -22.436 1.00 90.62 97 THR A O 1
ATOM 768 N N . ASN A 1 98 ? 17.352 13.374 -21.786 1.00 92.88 98 ASN A N 1
ATOM 769 C CA . ASN A 1 98 ? 16.194 14.007 -22.430 1.00 92.88 98 ASN A CA 1
ATOM 770 C C . ASN A 1 98 ? 15.010 14.287 -21.484 1.00 92.88 98 ASN A C 1
ATOM 772 O O . ASN A 1 98 ? 13.990 14.804 -21.938 1.00 92.88 98 ASN A O 1
ATOM 776 N N . GLY A 1 99 ? 15.132 13.949 -20.197 1.00 90.25 99 GLY A N 1
ATOM 777 C CA . GLY A 1 99 ? 14.119 14.166 -19.163 1.00 90.25 99 GLY A CA 1
ATOM 778 C C . GLY A 1 99 ? 12.869 13.291 -19.285 1.00 90.25 99 GLY A C 1
ATOM 779 O O . GLY A 1 99 ? 11.887 13.543 -18.592 1.00 90.25 99 GLY A O 1
ATOM 780 N N . ARG A 1 100 ? 12.851 12.294 -20.179 1.00 92.88 100 ARG A N 1
ATOM 781 C CA . ARG A 1 100 ? 11.689 11.412 -20.355 1.00 92.88 100 ARG A CA 1
ATOM 782 C C . ARG A 1 100 ? 11.618 10.381 -19.242 1.00 92.88 100 ARG A C 1
ATOM 784 O O . ARG A 1 100 ? 12.627 9.789 -18.886 1.00 92.88 100 ARG A O 1
ATOM 791 N N . VAL A 1 101 ? 10.413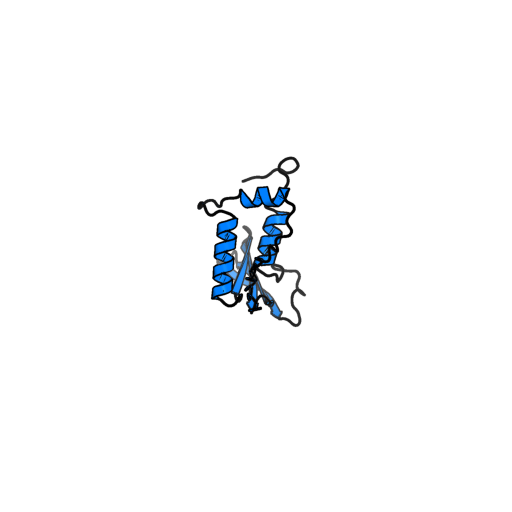 10.135 -18.748 1.00 93.69 101 VAL A N 1
ATOM 792 C CA . VAL A 1 101 ? 10.139 9.068 -17.786 1.00 93.69 101 VAL A CA 1
ATOM 793 C C . VAL A 1 101 ? 9.859 7.776 -18.550 1.00 93.69 101 VAL A C 1
ATOM 795 O O . VAL A 1 101 ? 9.008 7.753 -19.440 1.00 93.69 101 VAL A O 1
ATOM 798 N N . GLU A 1 102 ? 10.575 6.712 -18.210 1.00 95.12 102 GLU A N 1
ATOM 799 C CA . GLU A 1 102 ? 10.445 5.388 -18.816 1.00 95.12 102 GLU A CA 1
ATOM 800 C C . GLU A 1 102 ? 10.041 4.367 -17.749 1.00 95.12 102 GLU A C 1
ATOM 802 O O . GLU A 1 102 ? 10.603 4.366 -16.655 1.00 95.12 102 GLU A O 1
ATOM 807 N N . ILE A 1 103 ? 9.083 3.488 -18.063 1.00 96.56 103 ILE A N 1
ATOM 808 C CA . ILE A 1 103 ? 8.760 2.341 -17.204 1.00 96.56 103 ILE A CA 1
ATOM 809 C C . ILE A 1 103 ? 9.850 1.292 -17.410 1.00 96.56 103 ILE A C 1
ATOM 811 O O . ILE A 1 103 ? 10.025 0.786 -18.519 1.00 96.56 103 ILE A O 1
ATOM 815 N N . ILE A 1 104 ? 10.576 0.972 -16.344 1.00 96.44 104 ILE A N 1
ATOM 816 C CA . ILE A 1 104 ? 11.703 0.031 -16.369 1.00 96.44 104 ILE A CA 1
ATOM 817 C C . ILE A 1 104 ? 11.386 -1.308 -15.697 1.00 96.44 104 ILE A C 1
ATOM 819 O O . ILE A 1 104 ? 12.134 -2.266 -15.873 1.00 96.44 104 ILE A O 1
ATOM 823 N N . ASP A 1 105 ? 10.294 -1.388 -14.936 1.00 97.81 105 ASP A N 1
ATOM 824 C CA . ASP A 1 105 ? 9.775 -2.628 -14.357 1.00 97.81 105 ASP A CA 1
ATOM 825 C C . ASP A 1 105 ? 8.277 -2.474 -14.072 1.00 97.81 105 ASP A C 1
ATOM 827 O O . ASP A 1 105 ? 7.819 -1.382 -13.733 1.00 97.81 105 ASP A O 1
ATOM 831 N N . SER A 1 106 ? 7.511 -3.553 -14.207 1.00 98.38 106 SER A N 1
ATOM 832 C CA . SER A 1 106 ? 6.088 -3.553 -13.866 1.00 98.38 106 SER A CA 1
ATOM 833 C C . SER A 1 106 ? 5.554 -4.965 -13.672 1.00 98.38 106 SER A C 1
ATOM 835 O O . SER A 1 106 ? 6.028 -5.911 -14.303 1.00 98.38 106 SER A O 1
ATOM 837 N N . TYR A 1 107 ? 4.528 -5.101 -12.837 1.00 98.69 107 TYR A N 1
ATOM 838 C CA . TYR A 1 107 ? 3.761 -6.336 -12.725 1.00 98.69 107 TYR A CA 1
ATOM 839 C C . TYR A 1 107 ? 2.322 -6.050 -12.285 1.00 98.69 107 TYR A C 1
ATOM 841 O O . TYR A 1 107 ? 1.997 -4.974 -11.779 1.00 98.69 107 TYR A O 1
ATOM 849 N N . SER A 1 108 ? 1.460 -7.055 -12.442 1.00 98.44 108 SER A N 1
ATOM 850 C CA . SER A 1 108 ? 0.107 -7.058 -11.893 1.00 98.44 108 SER A CA 1
ATOM 851 C C . SER A 1 108 ? -0.155 -8.356 -11.134 1.00 98.44 108 SER A C 1
ATOM 853 O O . SER A 1 108 ? 0.211 -9.451 -11.568 1.00 98.44 108 SER A O 1
ATOM 855 N N . GLU A 1 109 ? -0.795 -8.212 -9.985 1.00 98.69 109 GLU A N 1
ATOM 856 C CA . GLU A 1 109 ? -1.280 -9.285 -9.139 1.00 98.69 109 GLU A CA 1
ATOM 857 C C . GLU A 1 109 ? -2.799 -9.194 -9.029 1.00 98.69 109 GLU A C 1
ATOM 859 O O . GLU A 1 109 ? -3.391 -8.115 -8.961 1.00 98.69 109 GLU A O 1
ATOM 864 N N . THR A 1 110 ? -3.423 -10.358 -8.973 1.00 98.38 110 THR A N 1
ATOM 865 C CA . THR A 1 110 ? -4.849 -10.551 -8.724 1.00 98.38 110 THR A CA 1
ATOM 866 C C . THR A 1 110 ? -5.007 -11.464 -7.516 1.00 98.38 110 THR A C 1
ATOM 868 O O . THR A 1 110 ? -4.025 -11.960 -6.965 1.00 98.38 110 THR A O 1
ATOM 871 N N . THR A 1 111 ? -6.242 -11.761 -7.131 1.00 97.31 111 THR A N 1
ATOM 872 C CA . THR A 1 111 ? -6.553 -12.697 -6.041 1.00 97.31 111 THR A CA 1
ATOM 873 C C . THR A 1 111 ? -5.827 -14.048 -6.128 1.00 97.31 111 THR A C 1
ATOM 875 O O . THR A 1 111 ? -5.548 -14.638 -5.088 1.00 97.31 111 THR A O 1
ATOM 878 N N . SER A 1 112 ? -5.467 -14.543 -7.321 1.00 97.25 112 SER A N 1
ATOM 879 C CA . SER A 1 112 ? -4.759 -15.826 -7.474 1.00 97.25 112 SER A CA 1
ATOM 880 C C . SER A 1 112 ? -3.258 -15.782 -7.168 1.00 97.25 112 SER A C 1
ATOM 882 O O . SER A 1 112 ? -2.650 -16.830 -6.968 1.00 97.25 112 SER A O 1
ATOM 884 N N . ASN A 1 113 ? -2.641 -14.600 -7.191 1.00 97.50 113 ASN A N 1
ATOM 885 C CA . ASN A 1 113 ? -1.194 -14.411 -7.045 1.00 97.50 113 ASN A CA 1
ATOM 886 C C . ASN A 1 113 ? -0.862 -13.134 -6.257 1.00 97.50 113 ASN A C 1
ATOM 888 O O . ASN A 1 113 ? 0.144 -12.480 -6.520 1.00 97.50 113 ASN A O 1
ATOM 892 N N . LEU A 1 114 ? -1.729 -12.758 -5.320 1.00 97.81 114 LEU A N 1
ATOM 893 C CA . LEU A 1 114 ? -1.579 -11.541 -4.536 1.00 97.81 114 LEU A CA 1
ATOM 894 C C . LEU A 1 114 ? -0.384 -11.659 -3.581 1.00 97.81 114 LEU A C 1
ATOM 896 O O . LEU A 1 114 ? -0.280 -12.634 -2.838 1.00 97.81 114 LEU A O 1
ATOM 900 N N . GLY A 1 115 ? 0.499 -10.660 -3.585 1.00 96.81 115 GLY A N 1
ATOM 901 C CA . GLY A 1 115 ? 1.646 -10.583 -2.679 1.00 96.81 115 GLY A CA 1
ATOM 902 C C . GLY A 1 115 ? 2.818 -11.502 -3.030 1.00 96.81 115 GLY A C 1
ATOM 903 O O . GLY A 1 115 ? 3.633 -11.780 -2.154 1.00 96.81 115 GLY A O 1
ATOM 904 N N . VAL A 1 116 ? 2.921 -11.987 -4.272 1.00 97.88 116 VAL A N 1
ATOM 905 C CA . VAL A 1 116 ? 4.038 -12.852 -4.700 1.00 97.88 116 VAL A CA 1
ATOM 906 C C . VAL A 1 116 ? 5.292 -12.060 -5.083 1.00 97.88 116 VAL A C 1
ATOM 908 O O . VAL A 1 116 ? 6.388 -12.616 -5.058 1.00 97.88 116 VAL A O 1
ATOM 911 N N . HIS A 1 117 ? 5.157 -10.775 -5.428 1.00 98.00 117 HIS A N 1
ATOM 912 C CA . HIS A 1 117 ? 6.274 -9.889 -5.751 1.00 98.00 117 HIS A CA 1
ATOM 913 C C . HIS A 1 117 ? 6.704 -9.046 -4.546 1.00 98.00 117 HIS A C 1
ATOM 915 O O . HIS A 1 117 ? 5.885 -8.407 -3.875 1.00 98.00 117 HIS A O 1
ATOM 921 N N . GLU A 1 118 ? 8.022 -8.982 -4.336 1.00 96.88 118 GLU A N 1
ATOM 922 C CA . GLU A 1 118 ? 8.646 -8.228 -3.242 1.00 96.88 118 GLU A CA 1
ATOM 923 C C . GLU A 1 118 ? 8.628 -6.707 -3.463 1.00 96.88 118 GLU A C 1
ATOM 925 O O . GLU A 1 118 ? 8.475 -5.947 -2.510 1.00 96.88 118 GLU A O 1
ATOM 930 N N . LYS A 1 119 ? 8.788 -6.240 -4.710 1.00 96.81 119 LYS A N 1
ATOM 931 C CA . LYS A 1 119 ? 8.857 -4.800 -5.024 1.00 96.81 119 LYS A CA 1
ATOM 932 C C . LYS A 1 119 ? 7.502 -4.126 -4.856 1.00 96.81 119 LYS A C 1
ATOM 934 O O . LYS A 1 119 ? 6.496 -4.715 -5.217 1.00 96.81 119 LYS A O 1
ATOM 939 N N . GLY A 1 120 ? 7.479 -2.868 -4.420 1.00 96.25 120 GLY A N 1
ATOM 940 C CA . GLY A 1 120 ? 6.248 -2.091 -4.220 1.00 96.25 120 GLY A CA 1
ATOM 941 C C . GLY A 1 120 ? 5.604 -2.322 -2.851 1.00 96.25 120 GLY A C 1
ATOM 942 O O . GLY A 1 120 ? 6.051 -3.156 -2.072 1.00 96.25 120 GLY A O 1
ATOM 943 N N . ALA A 1 121 ? 4.525 -1.605 -2.546 1.00 95.69 121 ALA A N 1
ATOM 944 C CA . ALA A 1 121 ? 3.863 -1.702 -1.240 1.00 95.69 121 ALA A CA 1
ATOM 945 C C . ALA A 1 121 ? 3.076 -3.004 -1.066 1.00 95.69 121 ALA A C 1
ATOM 947 O O . ALA A 1 121 ? 2.459 -3.472 -2.015 1.00 95.69 121 ALA A O 1
ATOM 948 N N . VAL A 1 122 ? 3.051 -3.561 0.146 1.00 95.94 122 VAL A N 1
ATOM 949 C CA . VAL A 1 122 ? 2.285 -4.777 0.477 1.00 95.94 122 VAL A CA 1
ATOM 950 C C . VAL A 1 122 ? 0.783 -4.568 0.174 1.00 95.94 122 VAL A C 1
ATOM 952 O O . VAL A 1 122 ? 0.256 -3.493 0.476 1.00 95.94 122 VAL A O 1
ATOM 955 N N . PRO A 1 123 ? 0.073 -5.560 -0.406 1.00 97.00 123 PRO A N 1
ATOM 956 C CA . PRO A 1 123 ? -1.352 -5.455 -0.736 1.00 97.00 123 PRO A CA 1
ATOM 957 C C . PRO A 1 123 ? -2.233 -5.575 0.520 1.00 97.00 123 PRO A C 1
ATOM 959 O O . PRO A 1 123 ? -2.771 -6.640 0.816 1.00 97.00 123 PRO A O 1
ATOM 962 N N . ILE A 1 124 ? -2.371 -4.485 1.274 1.00 97.12 124 ILE A N 1
ATOM 963 C CA . ILE A 1 124 ? -3.190 -4.410 2.495 1.00 97.12 124 ILE A CA 1
ATOM 964 C C . ILE A 1 124 ? -4.375 -3.452 2.321 1.00 97.12 124 ILE A C 1
ATOM 966 O O . ILE A 1 124 ? -4.479 -2.735 1.334 1.00 97.12 124 ILE A O 1
ATOM 970 N N . THR A 1 125 ? -5.316 -3.445 3.262 1.00 97.06 125 THR A N 1
ATOM 971 C CA . THR A 1 125 ? -6.392 -2.444 3.289 1.00 97.06 125 THR A CA 1
ATOM 972 C C . THR A 1 125 ? -5.893 -1.133 3.895 1.00 97.06 125 THR A C 1
ATOM 974 O O . THR A 1 125 ? -4.891 -1.107 4.615 1.00 97.06 125 THR A O 1
ATOM 977 N N . ILE A 1 126 ? -6.628 -0.036 3.684 1.00 93.12 126 ILE A N 1
ATOM 978 C CA . ILE A 1 126 ? -6.312 1.231 4.358 1.00 93.12 126 ILE A CA 1
ATOM 979 C C . ILE A 1 126 ? -6.454 1.117 5.885 1.00 93.12 126 ILE A C 1
ATOM 981 O O . ILE A 1 126 ? -5.747 1.797 6.620 1.00 93.12 126 ILE A O 1
ATOM 985 N N . ASP A 1 127 ? -7.321 0.228 6.380 1.00 93.19 127 ASP A N 1
ATOM 986 C CA . ASP A 1 127 ? -7.461 -0.021 7.819 1.00 93.19 127 ASP A CA 1
ATOM 987 C C . ASP A 1 127 ? -6.201 -0.664 8.393 1.00 93.19 127 ASP A C 1
ATOM 989 O O . ASP A 1 127 ? -5.686 -0.205 9.409 1.00 93.19 127 ASP A O 1
ATOM 993 N N . ALA A 1 128 ? -5.680 -1.689 7.712 1.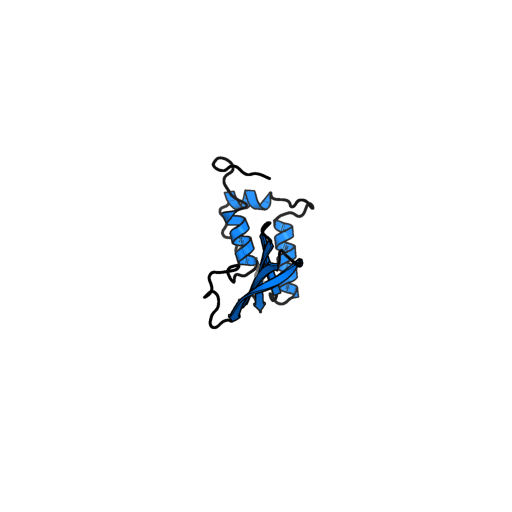00 94.31 128 ALA A N 1
ATOM 994 C CA . ALA A 1 128 ? -4.437 -2.341 8.098 1.00 94.31 128 ALA A CA 1
ATOM 995 C C . ALA A 1 128 ? -3.262 -1.355 8.047 1.00 94.31 128 ALA A C 1
ATOM 997 O O . ALA A 1 128 ? -2.493 -1.286 9.000 1.00 94.31 128 ALA A O 1
ATOM 998 N N . LEU A 1 129 ? -3.179 -0.529 6.996 1.00 92.00 129 LEU A N 1
ATOM 999 C CA . LEU A 1 129 ? -2.160 0.517 6.884 1.00 92.00 129 LEU A CA 1
ATOM 1000 C C . LEU A 1 129 ? -2.207 1.489 8.074 1.00 92.00 129 LEU A C 1
ATOM 1002 O O . LEU A 1 129 ? -1.186 1.747 8.704 1.00 92.00 129 LEU A O 1
ATOM 1006 N N . TYR A 1 130 ? -3.390 2.006 8.410 1.00 89.38 130 TYR A N 1
ATOM 1007 C CA . TYR A 1 130 ? -3.555 2.921 9.543 1.00 89.38 130 TYR A CA 1
ATOM 1008 C C . TYR A 1 13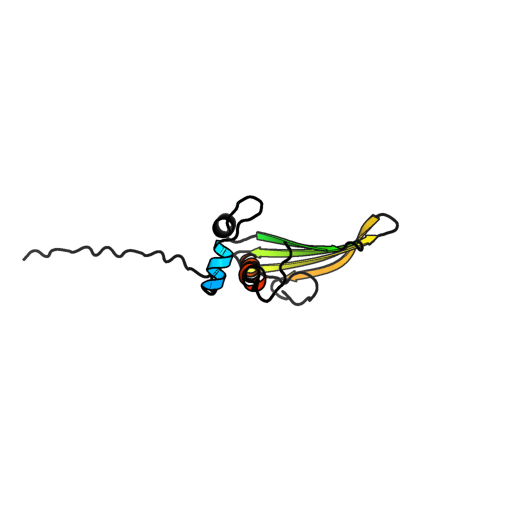0 ? -3.265 2.249 10.883 1.00 89.38 130 TYR A C 1
ATOM 1010 O O . TYR A 1 130 ? -2.677 2.882 11.755 1.00 89.38 130 TYR A O 1
ATOM 1018 N N . SER A 1 131 ? -3.655 0.983 11.044 1.00 90.00 131 SER A N 1
ATOM 1019 C CA . SER A 1 131 ? -3.358 0.211 12.248 1.00 90.00 131 SER A CA 1
ATOM 1020 C C . SER A 1 131 ? -1.848 0.091 12.453 1.00 90.00 131 SER A C 1
ATOM 1022 O O . SER A 1 131 ? -1.367 0.436 13.530 1.00 90.00 131 SER A O 1
ATOM 1024 N N . THR A 1 132 ? -1.099 -0.262 11.401 1.00 90.25 132 THR A N 1
ATOM 1025 C CA . THR A 1 132 ? 0.371 -0.267 11.417 1.00 90.25 132 THR A CA 1
ATOM 1026 C C . THR A 1 132 ? 0.929 1.116 11.741 1.00 90.25 132 THR A C 1
ATOM 1028 O O . THR A 1 132 ? 1.823 1.243 12.573 1.00 90.25 132 THR A O 1
ATOM 1031 N N . CYS A 1 133 ? 0.389 2.186 11.150 1.00 88.31 133 CYS A N 1
ATOM 1032 C CA . CYS A 1 133 ? 0.854 3.535 11.462 1.00 88.31 133 CYS A CA 1
ATOM 1033 C C . CYS A 1 133 ? 0.651 3.910 12.933 1.00 88.31 133 CYS A C 1
ATOM 1035 O O . CYS A 1 133 ? 1.581 4.405 13.574 1.00 88.31 133 CYS A O 1
ATOM 1037 N N . ALA A 1 134 ? -0.536 3.647 13.476 1.00 88.44 134 ALA A N 1
ATOM 1038 C CA . ALA A 1 134 ? -0.860 3.904 14.871 1.00 88.44 134 ALA A CA 1
ATOM 1039 C C . ALA A 1 134 ? 0.029 3.084 15.822 1.00 88.44 134 ALA A C 1
ATOM 1041 O O . ALA A 1 134 ? 0.525 3.609 16.823 1.00 88.44 134 ALA A O 1
ATOM 1042 N N . SER A 1 135 ? 0.269 1.808 15.514 1.00 87.00 135 SER A N 1
ATOM 1043 C CA . SER A 1 135 ? 1.015 0.909 16.393 1.00 87.00 135 SER A CA 1
ATOM 1044 C C . SER A 1 135 ? 2.530 1.078 16.319 1.00 87.00 135 SER A C 1
ATOM 1046 O O . SER A 1 135 ? 3.182 0.966 17.361 1.00 87.00 135 SER A O 1
ATOM 1048 N N . ASP A 1 136 ? 3.083 1.336 15.134 1.00 86.69 136 ASP A N 1
ATOM 1049 C CA . ASP A 1 136 ? 4.520 1.165 14.884 1.00 86.69 136 ASP A CA 1
ATOM 1050 C C . ASP A 1 136 ? 5.252 2.497 14.734 1.00 86.69 136 ASP A C 1
ATOM 1052 O O . ASP A 1 136 ? 6.424 2.589 15.094 1.00 86.69 136 ASP A O 1
ATOM 1056 N N . TYR A 1 137 ? 4.569 3.539 14.249 1.00 86.06 137 TYR A N 1
ATOM 1057 C CA . TYR A 1 137 ? 5.201 4.829 13.953 1.00 86.06 137 TYR A CA 1
ATOM 1058 C C . TYR A 1 137 ? 4.727 5.952 14.876 1.00 86.06 137 TYR A C 1
ATOM 1060 O O . TYR A 1 137 ? 5.536 6.738 15.360 1.00 86.06 137 TYR A O 1
ATOM 1068 N N . LEU A 1 138 ? 3.426 6.026 15.161 1.00 86.00 138 LEU A N 1
ATOM 1069 C CA . LEU A 1 138 ? 2.842 7.139 15.919 1.00 86.00 138 LEU A CA 1
ATOM 1070 C C . LEU A 1 138 ? 2.925 6.970 17.440 1.00 86.00 138 LEU A C 1
ATOM 1072 O O . LEU A 1 138 ? 2.657 7.910 18.183 1.00 86.00 138 LEU A O 1
ATOM 1076 N N . THR A 1 139 ? 3.288 5.780 17.914 1.00 85.75 139 THR A N 1
ATOM 1077 C CA . THR A 1 139 ? 3.362 5.453 19.349 1.00 85.75 139 THR A CA 1
ATOM 1078 C C . THR A 1 139 ? 4.759 5.022 19.782 1.00 85.75 139 THR A C 1
ATOM 1080 O O . THR A 1 139 ? 4.924 4.320 20.783 1.00 85.75 139 THR A O 1
ATOM 1083 N N . VAL A 1 140 ? 5.772 5.437 19.016 1.00 83.44 140 VAL A N 1
ATOM 1084 C CA . VAL A 1 140 ? 7.183 5.201 19.328 1.00 83.44 140 VAL A CA 1
ATOM 1085 C C . VAL A 1 140 ? 7.548 5.896 20.640 1.00 83.44 140 VAL A C 1
ATOM 1087 O O . VAL A 1 140 ? 7.170 7.040 20.892 1.00 83.44 140 VAL A O 1
ATOM 1090 N N . ASP A 1 141 ? 8.297 5.190 21.485 1.00 81.19 141 ASP A N 1
ATOM 1091 C CA . ASP A 1 141 ? 8.738 5.707 22.776 1.00 81.19 141 ASP A CA 1
ATOM 1092 C C . ASP A 1 141 ? 9.771 6.828 22.602 1.00 81.19 141 ASP A C 1
ATOM 1094 O O . ASP A 1 141 ? 10.919 6.580 22.224 1.00 81.19 141 ASP A O 1
ATOM 1098 N N . VAL A 1 142 ? 9.362 8.049 22.941 1.00 78.00 142 VAL A N 1
ATOM 1099 C CA . VAL A 1 142 ? 10.189 9.263 22.908 1.00 78.00 142 VAL A CA 1
ATOM 1100 C C . VAL A 1 142 ? 11.414 9.202 23.821 1.00 78.00 142 VAL A C 1
ATOM 1102 O O . VAL A 1 142 ? 12.366 9.941 23.601 1.00 78.00 142 VAL A O 1
ATOM 1105 N N . GLN A 1 143 ? 11.410 8.358 24.859 1.00 82.25 143 GLN A N 1
ATOM 1106 C CA . GLN A 1 143 ? 12.535 8.259 25.797 1.00 82.25 143 GLN A CA 1
ATOM 1107 C C . GLN A 1 143 ? 13.690 7.443 25.222 1.00 82.25 143 GLN A C 1
ATOM 1109 O O . GLN A 1 143 ? 14.847 7.674 25.562 1.00 82.25 143 GLN A O 1
ATOM 1114 N N . ASN A 1 144 ? 13.372 6.489 24.348 1.00 86.44 144 ASN A N 1
ATOM 1115 C CA . ASN A 1 144 ? 14.339 5.559 23.773 1.00 86.44 144 ASN A CA 1
ATOM 1116 C C . ASN A 1 144 ? 14.631 5.839 22.292 1.00 86.44 144 ASN A C 1
ATOM 1118 O O . ASN A 1 144 ? 15.476 5.167 21.704 1.00 86.44 144 ASN A O 1
ATOM 1122 N N . ASN A 1 145 ? 13.955 6.818 21.683 1.00 81.88 145 ASN A N 1
ATOM 1123 C CA . ASN A 1 145 ? 14.083 7.129 20.263 1.00 81.88 145 ASN A CA 1
ATOM 1124 C C . ASN A 1 145 ? 14.177 8.637 20.028 1.00 81.88 145 ASN A C 1
ATOM 1126 O O . ASN A 1 145 ? 13.460 9.426 20.639 1.00 81.88 145 ASN A O 1
ATOM 1130 N N . THR A 1 146 ? 15.015 9.033 19.072 1.00 82.88 146 THR A N 1
ATOM 1131 C CA . THR A 1 146 ? 15.050 10.410 18.575 1.00 82.88 146 THR A CA 1
ATOM 1132 C C . THR A 1 146 ? 13.943 10.596 17.546 1.00 82.88 146 THR A C 1
ATOM 1134 O O . THR A 1 146 ? 14.012 10.029 16.457 1.00 82.88 146 THR A O 1
ATOM 1137 N N . ILE A 1 147 ? 12.942 11.412 17.875 1.00 76.44 147 ILE A N 1
ATOM 1138 C CA . ILE A 1 147 ? 11.884 11.809 16.942 1.00 76.44 147 ILE A CA 1
ATOM 1139 C C . ILE A 1 147 ? 12.245 13.176 16.360 1.00 76.44 147 ILE A C 1
ATOM 1141 O O . ILE A 1 147 ? 12.415 14.143 17.101 1.00 76.44 147 ILE A O 1
ATOM 1145 N N . ILE A 1 148 ? 12.386 13.245 15.037 1.00 69.94 148 ILE A N 1
ATOM 1146 C CA . ILE A 1 148 ? 12.624 14.489 14.300 1.00 69.94 148 ILE A CA 1
ATOM 1147 C C . ILE A 1 148 ? 11.307 14.835 13.598 1.00 69.94 148 ILE A C 1
ATOM 1149 O O . ILE A 1 148 ? 10.828 14.036 12.793 1.00 69.94 148 ILE A O 1
ATOM 1153 N N . LEU A 1 149 ? 10.713 15.972 13.971 1.00 57.03 149 LEU A N 1
ATOM 1154 C CA . LEU A 1 149 ? 9.473 16.516 13.403 1.00 57.03 149 LEU A CA 1
ATOM 1155 C C . LEU A 1 149 ? 9.769 17.491 12.261 1.00 57.03 149 LEU A C 1
ATOM 1157 O O . LEU A 1 149 ? 10.764 18.243 12.385 1.00 57.03 149 LEU A O 1
#

Secondary structure (DSSP, 8-state):
-----------------------HHHHHHHHT-B-TTS-BHHHHHHHHHHHHHHTTT-EEEEEEEE-TTSEEEEEEEEEETTEEEEEEEEEEEE-TTT--EEEEEEEEEETTSTT---SS-----HHHHHHHIIIIITT--TTTS----

Radius of gyration: 22.77 Å; chains: 1; bounding box: 77×37×62 Å

Foldseek 3Di:
DDDDDDPDPDDPPPPPPPPQPDPPLLVVQQQPDADPVGQGSVNVVVVVVVVCVVVLNWDKDWDKDDDPQQKIKIKIWTDHNQHTFKIKIWIWGQDPPPRDIDTPDIDMDGPVCQQVDPPDDHRHRVVVVVSCCSHPPRRDDVVVDDDDD

pLDDT: mean 85.23, std 17.98, range [35.69, 98.81]

Sequence (149 aa):
MKTLILILAVGLFFSCEENENLPQSKLTVVTSLESQTGISYSESIGNRNELKNKNGNSYVYHTKFASWLGEDSITEVTIIDGIVISRVYEHFKTNETNGRVEIIDSYSETTSNLGVHEKGAVPITIDALYSTCASDYLTVDVQNNTIIL